Protein AF-A0A4D4LTP6-F1 (afdb_monomer)

Organism: Streptomyces avermitilis (NCBI:txid33903)

Radius of gyration: 14.21 Å; Cα contacts (8 Å, |Δi|>4): 232; chains: 1; bounding box: 33×26×45 Å

pLDDT: mean 93.79, std 5.17, range [65.56, 98.31]

Structure (mmCIF, N/CA/C/O backbone):
data_AF-A0A4D4LTP6-F1
#
_entry.id   AF-A0A4D4LTP6-F1
#
loop_
_atom_site.group_PDB
_atom_site.id
_atom_site.type_symbol
_atom_site.label_atom_id
_atom_site.label_alt_id
_atom_site.label_comp_id
_atom_site.label_asym_id
_atom_site.label_entity_id
_atom_site.label_seq_id
_atom_site.pdbx_PDB_ins_code
_atom_site.Cartn_x
_atom_site.Cartn_y
_atom_site.Cartn_z
_atom_site.occupancy
_atom_site.B_iso_or_equiv
_atom_site.auth_seq_id
_atom_site.auth_comp_id
_atom_site.auth_asym_id
_atom_site.auth_atom_id
_atom_site.pdbx_PDB_model_num
ATOM 1 N N . MET A 1 1 ? -3.407 -2.309 -15.439 1.00 77.25 1 MET A N 1
ATOM 2 C CA . MET A 1 1 ? -4.138 -3.521 -15.007 1.00 77.25 1 MET A CA 1
ATOM 3 C C . MET A 1 1 ? -4.093 -3.543 -13.494 1.00 77.25 1 MET A C 1
ATOM 5 O O . MET A 1 1 ? -3.003 -3.336 -12.976 1.00 77.25 1 MET A O 1
ATOM 9 N N . ALA A 1 2 ? -5.224 -3.717 -12.805 1.00 84.12 2 ALA A N 1
ATOM 10 C CA . ALA A 1 2 ? -5.205 -3.955 -11.359 1.00 84.12 2 ALA A CA 1
ATOM 11 C C . ALA A 1 2 ? -4.556 -5.314 -11.096 1.00 84.12 2 ALA A C 1
ATOM 13 O O . ALA A 1 2 ? -4.853 -6.272 -11.811 1.00 84.12 2 ALA A O 1
ATOM 14 N N . HIS A 1 3 ? -3.680 -5.393 -10.103 1.00 91.25 3 HIS A N 1
ATOM 15 C CA . HIS A 1 3 ? -3.098 -6.660 -9.683 1.00 91.25 3 HIS A CA 1
ATOM 16 C C . HIS A 1 3 ? -3.250 -6.848 -8.169 1.00 91.25 3 HIS A C 1
ATOM 18 O O . HIS A 1 3 ? -4.348 -6.668 -7.645 1.00 91.25 3 HIS A O 1
ATOM 24 N N . ASN A 1 4 ? -2.195 -7.196 -7.440 1.00 94.12 4 ASN A N 1
ATOM 25 C CA . ASN A 1 4 ? -2.340 -7.598 -6.047 1.00 94.12 4 ASN A CA 1
ATOM 26 C C . ASN A 1 4 ? -2.223 -6.399 -5.099 1.00 94.12 4 ASN A C 1
ATOM 28 O O . ASN A 1 4 ? -1.292 -5.596 -5.207 1.00 94.12 4 ASN A O 1
ATOM 32 N N . GLY A 1 5 ? -3.159 -6.326 -4.157 1.00 94.94 5 GLY A N 1
ATOM 33 C CA . GLY A 1 5 ? -3.247 -5.299 -3.126 1.00 94.94 5 GLY A CA 1
ATOM 34 C C . GLY A 1 5 ? -3.509 -5.891 -1.741 1.00 94.94 5 GLY A C 1
ATOM 35 O O . GLY A 1 5 ? -3.679 -7.103 -1.588 1.00 94.94 5 GLY A O 1
ATOM 36 N N . SER A 1 6 ? -3.560 -5.038 -0.722 1.00 96.00 6 SER A N 1
ATOM 37 C CA . SER A 1 6 ? -4.023 -5.418 0.617 1.00 96.00 6 SER A CA 1
ATOM 38 C C . SER A 1 6 ? -4.716 -4.261 1.320 1.00 96.00 6 SER A C 1
ATOM 40 O O . SER A 1 6 ? -4.497 -3.095 0.982 1.00 96.00 6 SER A O 1
ATOM 42 N N . LEU A 1 7 ? -5.490 -4.578 2.357 1.00 95.81 7 LEU A N 1
ATOM 43 C CA . LEU A 1 7 ? -6.018 -3.557 3.253 1.00 95.81 7 LEU A CA 1
ATOM 44 C C . LEU A 1 7 ? -4.902 -2.923 4.092 1.00 95.81 7 LEU A C 1
ATOM 46 O O . LEU A 1 7 ? -3.863 -3.535 4.364 1.00 95.81 7 LEU A O 1
ATOM 50 N N . ILE A 1 8 ? -5.138 -1.680 4.505 1.00 97.00 8 ILE A N 1
ATOM 51 C CA . ILE A 1 8 ? -4.382 -0.984 5.543 1.00 97.00 8 ILE A CA 1
ATOM 52 C C . ILE A 1 8 ? -5.265 -0.997 6.800 1.00 97.00 8 ILE A C 1
ATOM 54 O O . ILE A 1 8 ? -6.344 -0.406 6.778 1.00 97.00 8 ILE A O 1
ATOM 58 N N . PRO A 1 9 ? -4.842 -1.642 7.901 1.00 96.50 9 PRO A N 1
ATOM 59 C CA . PRO A 1 9 ? -5.718 -1.935 9.029 1.00 96.50 9 PRO A CA 1
ATOM 60 C C . PRO A 1 9 ? -5.996 -0.699 9.889 1.00 96.50 9 PRO A C 1
ATOM 62 O O . PRO A 1 9 ? -5.339 -0.441 10.899 1.00 96.50 9 PRO A O 1
ATOM 65 N N . VAL A 1 10 ? -7.000 0.076 9.493 1.00 97.19 10 VAL A N 1
ATOM 66 C CA . VAL A 1 10 ? -7.512 1.222 10.246 1.00 97.19 10 VAL A CA 1
ATOM 67 C C . VAL A 1 10 ? -8.943 0.922 10.667 1.00 97.19 10 VAL A C 1
ATOM 69 O O . VAL A 1 10 ? -9.828 0.752 9.840 1.00 97.19 10 VAL A O 1
ATOM 72 N N . LYS A 1 11 ? -9.183 0.845 11.978 1.00 95.25 11 LYS A N 1
ATOM 73 C CA . LYS A 1 11 ? -10.506 0.506 12.510 1.00 95.25 11 LYS A CA 1
ATOM 74 C C . LYS A 1 11 ? -11.562 1.510 12.031 1.00 95.25 11 LYS A C 1
ATOM 76 O O . LYS A 1 11 ? -11.395 2.712 12.235 1.00 95.25 11 LYS A O 1
ATOM 81 N N . GLY A 1 12 ? -12.649 1.003 11.447 1.00 95.00 12 GLY A N 1
ATOM 82 C CA . GLY A 1 12 ? -13.754 1.815 10.923 1.00 95.00 12 GLY A CA 1
ATOM 83 C C . GLY A 1 12 ? -13.443 2.542 9.610 1.00 95.00 12 GLY A C 1
ATOM 84 O O . GLY A 1 12 ? -14.120 3.515 9.289 1.00 95.00 12 GLY A O 1
ATOM 85 N N . LYS A 1 13 ? -12.400 2.117 8.892 1.00 96.81 13 LYS A N 1
ATOM 86 C CA . LYS A 1 13 ? -12.000 2.656 7.596 1.00 96.81 13 LYS A CA 1
ATOM 87 C C . LYS A 1 13 ? -11.698 1.521 6.633 1.00 96.81 13 LYS A C 1
ATOM 89 O O . LYS A 1 13 ? -11.064 0.542 7.019 1.00 96.81 13 LYS A O 1
ATOM 94 N N . ASP A 1 14 ? -12.049 1.736 5.376 1.00 96.94 14 ASP A N 1
ATOM 95 C CA . ASP A 1 14 ? -11.697 0.840 4.286 1.00 96.94 14 ASP A CA 1
ATOM 96 C C . ASP A 1 14 ? -10.604 1.511 3.457 1.00 96.94 14 ASP A C 1
ATOM 98 O O . ASP A 1 14 ? -10.852 2.302 2.547 1.00 96.94 14 ASP A O 1
ATOM 102 N N . LEU A 1 15 ? -9.359 1.256 3.862 1.00 97.94 15 LEU A N 1
ATOM 103 C CA . LEU A 1 15 ? -8.166 1.742 3.180 1.00 97.94 15 LEU A CA 1
ATOM 104 C C . LEU A 1 15 ? -7.459 0.570 2.508 1.00 97.94 15 LEU A C 1
ATOM 106 O O . LEU A 1 15 ? -7.294 -0.484 3.124 1.00 97.94 15 LEU A O 1
ATOM 110 N N . MET A 1 16 ? -6.973 0.756 1.283 1.00 96.88 16 MET A N 1
ATOM 111 C CA . MET A 1 16 ? -6.193 -0.268 0.581 1.00 96.88 16 MET A CA 1
ATOM 112 C C . MET A 1 16 ? -4.965 0.311 -0.094 1.00 96.88 16 MET A C 1
ATOM 114 O O . MET A 1 16 ? -4.953 1.456 -0.536 1.00 96.88 16 MET A O 1
ATOM 118 N N . VAL A 1 17 ? -3.954 -0.535 -0.236 1.00 97.81 17 VAL A N 1
ATOM 119 C CA . VAL A 1 17 ? -2.875 -0.349 -1.197 1.00 97.81 17 VAL A CA 1
ATOM 120 C C . VAL A 1 17 ? -3.101 -1.280 -2.387 1.00 97.81 17 VAL A C 1
ATOM 122 O O . VAL A 1 17 ? -3.482 -2.436 -2.208 1.00 97.81 17 VAL A O 1
ATOM 125 N N . GLN A 1 18 ? -2.874 -0.779 -3.600 1.00 97.56 18 GLN A N 1
ATOM 126 C CA . GLN A 1 18 ? -3.151 -1.484 -4.848 1.00 97.56 18 GLN A CA 1
ATOM 127 C C . GLN A 1 18 ? -2.006 -1.307 -5.845 1.00 97.56 18 GLN A C 1
ATOM 129 O O . GLN A 1 18 ? -1.577 -0.184 -6.100 1.00 97.56 18 GLN A O 1
ATOM 134 N N . ALA A 1 19 ? -1.544 -2.404 -6.447 1.00 97.56 19 ALA A N 1
ATOM 135 C CA . ALA A 1 19 ? -0.599 -2.370 -7.562 1.00 97.56 19 ALA A CA 1
ATOM 136 C C . ALA A 1 19 ? -1.308 -2.312 -8.928 1.00 97.56 19 ALA A C 1
ATOM 138 O O . ALA A 1 19 ? -2.353 -2.947 -9.122 1.00 97.56 19 ALA A O 1
ATOM 139 N N . TRP A 1 20 ? -0.699 -1.592 -9.875 1.00 96.25 20 TRP A N 1
ATOM 140 C CA . TRP A 1 20 ? -1.265 -1.234 -11.178 1.00 96.25 20 TRP A CA 1
ATOM 141 C C . TRP A 1 20 ? -0.331 -1.458 -12.382 1.00 96.25 20 TRP A C 1
ATOM 143 O O . TRP A 1 20 ? -0.404 -0.701 -13.352 1.00 96.25 20 TRP A O 1
ATOM 153 N N . TYR A 1 21 ? 0.543 -2.469 -12.403 1.00 94.75 21 TYR A N 1
ATOM 154 C CA . TYR A 1 21 ? 1.571 -2.607 -13.458 1.00 94.75 21 TYR A CA 1
ATOM 155 C C . TYR A 1 21 ? 2.277 -1.258 -13.686 1.00 94.75 21 TYR A C 1
ATOM 157 O O . TYR A 1 21 ? 2.726 -0.633 -12.727 1.00 94.75 21 TYR A O 1
ATOM 165 N N . GLN A 1 22 ? 2.368 -0.773 -14.928 1.00 92.94 22 GLN A N 1
ATOM 166 C CA . GLN A 1 22 ? 3.022 0.498 -15.257 1.00 92.94 22 GLN A CA 1
ATOM 167 C C . GLN A 1 22 ? 2.323 1.739 -14.669 1.00 92.94 22 GLN A C 1
ATOM 169 O O . GLN A 1 22 ? 2.894 2.818 -14.734 1.00 92.94 22 GLN A O 1
ATOM 174 N N . GLY A 1 23 ? 1.131 1.596 -14.076 1.00 94.12 23 GLY A N 1
ATOM 175 C CA . GLY A 1 23 ? 0.485 2.636 -13.265 1.00 94.12 23 GLY A CA 1
ATOM 176 C C . GLY A 1 23 ? 1.038 2.751 -11.838 1.00 94.12 23 GLY A C 1
ATOM 177 O O . GLY A 1 23 ? 0.645 3.655 -11.114 1.00 94.12 23 GLY A O 1
ATOM 178 N N . GLY A 1 24 ? 1.941 1.854 -11.426 1.00 96.75 24 GLY A N 1
ATOM 179 C CA . GLY A 1 24 ? 2.609 1.912 -10.127 1.00 96.75 24 GLY A CA 1
ATOM 180 C C . GLY A 1 24 ? 1.747 1.396 -8.977 1.00 96.75 24 GLY A C 1
ATOM 181 O O . GLY A 1 24 ? 1.108 0.349 -9.084 1.00 96.75 24 GLY A O 1
ATOM 182 N N . VAL A 1 25 ? 1.776 2.107 -7.855 1.00 98.12 25 VAL A N 1
ATOM 183 C CA . VAL A 1 25 ? 1.066 1.781 -6.617 1.00 98.12 25 VAL A CA 1
ATOM 184 C C . VAL A 1 25 ? 0.163 2.946 -6.238 1.00 98.12 25 VAL A C 1
ATOM 186 O O . VAL A 1 25 ? 0.637 4.076 -6.168 1.00 98.12 25 VAL A O 1
ATOM 189 N N . SER A 1 26 ? -1.092 2.657 -5.911 1.00 98.06 26 SER A N 1
ATOM 190 C CA . SER A 1 26 ? -2.045 3.621 -5.351 1.00 98.06 26 SER A CA 1
ATOM 191 C C . SER A 1 26 ? -2.426 3.232 -3.929 1.00 98.06 26 SER A C 1
ATOM 193 O O . SER A 1 26 ? -2.476 2.047 -3.588 1.00 98.06 26 SER A O 1
ATOM 195 N N . VAL A 1 27 ? -2.752 4.228 -3.114 1.00 98.31 27 VAL A N 1
ATOM 196 C CA . VAL A 1 27 ? -3.408 4.064 -1.818 1.00 98.31 27 VAL A CA 1
ATOM 197 C C . VAL A 1 27 ? -4.777 4.720 -1.903 1.00 98.31 27 VAL A C 1
ATOM 199 O O . VAL A 1 27 ? -4.870 5.899 -2.235 1.00 98.31 27 VAL A O 1
ATOM 202 N N . TRP A 1 28 ? -5.823 3.967 -1.587 1.00 98.06 28 TRP A N 1
ATOM 203 C CA . TRP A 1 28 ? -7.213 4.403 -1.687 1.00 98.06 28 TRP A CA 1
ATOM 204 C C . TRP A 1 28 ? -7.871 4.469 -0.310 1.00 98.06 28 TRP A C 1
ATOM 206 O O . TRP A 1 28 ? -7.652 3.577 0.512 1.00 98.06 28 TRP A O 1
ATOM 216 N N . ASP A 1 29 ? -8.704 5.488 -0.090 1.00 98.12 29 ASP A N 1
ATOM 217 C CA . ASP A 1 29 ? -9.776 5.483 0.910 1.00 98.12 29 ASP A CA 1
ATOM 218 C C . ASP A 1 29 ? -11.097 5.221 0.180 1.00 98.12 29 ASP A C 1
ATOM 220 O O . ASP A 1 29 ? -11.553 6.040 -0.615 1.00 98.12 29 ASP A O 1
ATOM 224 N N . PHE A 1 30 ? -11.688 4.053 0.418 1.00 97.25 30 PHE A N 1
ATOM 225 C CA . PHE A 1 30 ? -12.976 3.645 -0.148 1.00 97.25 30 PHE A CA 1
ATOM 226 C C . PHE A 1 30 ? -14.009 3.357 0.948 1.00 97.25 30 PHE A C 1
ATOM 228 O O . PHE A 1 30 ? -14.992 2.654 0.707 1.00 97.25 30 PHE A O 1
ATOM 235 N N . THR A 1 31 ? -13.806 3.951 2.134 1.00 98.00 31 THR A N 1
ATOM 236 C CA . THR A 1 31 ? -14.750 3.885 3.262 1.00 98.00 31 THR A CA 1
ATOM 237 C C . THR A 1 31 ? -16.150 4.336 2.838 1.00 98.00 31 THR A C 1
ATOM 239 O O . THR A 1 31 ? -17.145 3.740 3.236 1.00 98.00 31 THR A O 1
ATOM 242 N N . ASP A 1 32 ? -16.235 5.382 2.008 1.00 97.38 32 ASP A N 1
ATOM 243 C CA . ASP A 1 32 ? -17.429 5.658 1.210 1.00 97.38 32 ASP A CA 1
ATOM 244 C C . ASP A 1 32 ? -17.212 5.100 -0.198 1.00 97.38 32 ASP A C 1
ATOM 246 O O . ASP A 1 32 ? -16.597 5.734 -1.056 1.00 97.38 32 ASP A O 1
ATOM 250 N N . SER A 1 33 ? -17.719 3.896 -0.445 1.00 95.94 33 SER A N 1
ATOM 251 C CA . SER A 1 33 ? -17.543 3.234 -1.738 1.00 95.94 33 SER A CA 1
ATOM 252 C C . SER A 1 33 ? -18.273 3.935 -2.893 1.00 95.94 33 SER A C 1
ATOM 254 O O . SER A 1 33 ? -17.981 3.635 -4.049 1.00 95.94 33 SER A O 1
ATOM 256 N N . ALA A 1 34 ? -19.198 4.868 -2.620 1.00 97.88 34 ALA A N 1
ATOM 257 C CA . ALA A 1 34 ? -19.805 5.702 -3.659 1.00 97.88 34 ALA A CA 1
ATOM 258 C C . ALA A 1 34 ? -18.883 6.856 -4.096 1.00 97.88 34 ALA A C 1
ATOM 260 O O . ALA A 1 34 ? -19.034 7.366 -5.208 1.00 97.88 34 ALA A O 1
ATOM 261 N N . HIS A 1 35 ? -17.914 7.238 -3.256 1.00 97.44 35 HIS A N 1
ATOM 262 C CA . HIS A 1 35 ? -16.984 8.343 -3.496 1.00 97.44 35 HIS A CA 1
ATOM 263 C C . HIS A 1 35 ? -15.544 7.975 -3.082 1.00 97.44 35 HIS A C 1
ATOM 265 O O . HIS A 1 35 ? -14.995 8.585 -2.162 1.00 97.44 35 HIS A O 1
ATOM 271 N N . PRO A 1 36 ? -14.906 6.984 -3.736 1.00 97.06 36 PRO A N 1
ATOM 272 C CA . PRO A 1 36 ? -13.542 6.590 -3.399 1.00 97.06 36 PRO A CA 1
ATOM 273 C C . PRO A 1 36 ? -12.535 7.704 -3.724 1.00 97.06 36 PRO A C 1
ATOM 275 O O . PRO A 1 36 ? -12.630 8.366 -4.760 1.00 97.06 36 PRO A O 1
ATOM 278 N N . GLU A 1 37 ? -11.529 7.868 -2.867 1.00 97.88 37 GLU A N 1
ATOM 279 C CA . GLU A 1 37 ? -10.472 8.875 -3.005 1.00 97.88 37 GLU A CA 1
ATOM 280 C C . GLU A 1 37 ? -9.094 8.202 -3.079 1.00 97.88 37 GLU A C 1
ATOM 282 O O . GLU A 1 37 ? -8.750 7.375 -2.231 1.00 97.88 37 GLU A O 1
ATOM 287 N N . GLU A 1 38 ? -8.273 8.564 -4.071 1.00 97.75 38 GLU A N 1
ATOM 288 C CA . GLU A 1 38 ? -6.847 8.219 -4.062 1.00 97.75 38 GLU A CA 1
ATOM 289 C C . GLU A 1 38 ? -6.111 9.185 -3.131 1.00 97.75 38 GLU A C 1
ATOM 291 O O . GLU A 1 38 ? -6.117 10.398 -3.337 1.00 97.75 38 GLU A O 1
ATOM 296 N N . ILE A 1 39 ? -5.464 8.645 -2.102 1.00 97.69 39 ILE A N 1
ATOM 297 C CA . ILE A 1 39 ? -4.844 9.438 -1.035 1.00 97.69 39 ILE A CA 1
ATOM 298 C C . ILE A 1 39 ? -3.319 9.501 -1.145 1.00 97.69 39 ILE A C 1
ATOM 300 O O . ILE A 1 39 ? -2.688 10.361 -0.533 1.00 97.69 39 ILE A O 1
ATOM 304 N N . ALA A 1 40 ? -2.716 8.592 -1.913 1.00 97.69 40 ALA A N 1
ATOM 305 C CA . ALA A 1 40 ? -1.302 8.609 -2.265 1.00 97.69 40 ALA A CA 1
ATOM 306 C C . ALA A 1 40 ? -1.048 7.725 -3.490 1.00 97.69 40 ALA A C 1
ATOM 308 O O . ALA A 1 40 ? -1.768 6.755 -3.716 1.00 97.69 40 ALA A O 1
ATOM 309 N N . TYR A 1 41 ? 0.031 7.999 -4.219 1.00 97.50 41 TYR A N 1
ATOM 310 C CA . TYR A 1 41 ? 0.524 7.120 -5.274 1.00 97.50 41 TYR A CA 1
ATOM 311 C C . TYR A 1 41 ? 2.055 7.116 -5.322 1.00 97.50 41 TYR A C 1
ATOM 313 O O . TYR A 1 41 ? 2.721 8.001 -4.779 1.00 97.50 41 TYR A O 1
ATOM 321 N N . PHE A 1 42 ? 2.614 6.099 -5.970 1.00 97.12 42 PHE A N 1
ATOM 322 C CA . PHE A 1 42 ? 4.033 5.992 -6.285 1.00 97.12 42 PHE A CA 1
ATOM 323 C C . PHE A 1 42 ? 4.223 5.258 -7.611 1.00 97.12 42 PHE A C 1
ATOM 325 O O . PHE A 1 42 ? 3.671 4.179 -7.816 1.00 97.12 42 PHE A O 1
ATOM 332 N N . GLU A 1 43 ? 5.052 5.806 -8.492 1.00 93.31 43 GLU A N 1
ATOM 333 C CA . GLU A 1 43 ? 5.394 5.208 -9.780 1.00 93.31 43 GLU A CA 1
ATOM 334 C C . GLU A 1 43 ? 6.861 5.529 -10.145 1.00 93.31 43 GLU A C 1
ATOM 336 O O . GLU A 1 43 ? 7.446 6.474 -9.616 1.00 93.31 43 GLU A O 1
ATOM 341 N N . ARG A 1 44 ? 7.502 4.695 -10.979 1.00 88.75 44 ARG A N 1
ATOM 342 C CA . ARG A 1 44 ? 8.951 4.770 -11.301 1.00 88.75 44 ARG A CA 1
ATOM 343 C C . ARG A 1 44 ? 9.246 5.301 -12.711 1.00 88.75 44 ARG A C 1
ATOM 345 O O . ARG A 1 44 ? 10.351 5.109 -13.229 1.00 88.75 44 ARG A O 1
ATOM 352 N N . GLY A 1 45 ? 8.261 5.864 -13.380 1.00 87.81 45 GLY A N 1
ATOM 353 C CA . GLY A 1 45 ? 8.243 6.186 -14.796 1.00 87.81 45 GLY A CA 1
ATOM 354 C C . GLY A 1 45 ? 8.103 4.951 -15.694 1.00 87.81 45 GLY A C 1
ATOM 355 O O . GLY A 1 45 ? 8.195 3.804 -15.228 1.00 87.81 45 GLY A O 1
ATOM 356 N N . PRO A 1 46 ? 7.960 5.161 -17.014 1.00 87.38 46 PRO A N 1
ATOM 357 C CA . PRO A 1 46 ? 7.899 4.074 -17.986 1.00 87.38 46 PRO A CA 1
ATOM 358 C C . PRO A 1 46 ? 9.205 3.260 -18.023 1.00 87.38 46 PRO A C 1
ATOM 360 O O . PRO A 1 46 ? 10.265 3.706 -17.572 1.00 87.38 46 PRO A O 1
ATOM 363 N N . LEU A 1 47 ? 9.140 2.038 -18.558 1.00 88.56 47 LEU A N 1
ATOM 364 C CA . LEU A 1 47 ? 10.339 1.236 -18.859 1.00 88.56 47 LEU A CA 1
ATOM 365 C C . LEU A 1 47 ? 11.046 1.697 -20.137 1.00 88.56 47 LEU A C 1
ATOM 367 O O . LEU A 1 47 ? 12.267 1.643 -20.227 1.00 88.56 47 LEU A O 1
ATOM 371 N N . SER A 1 48 ? 10.268 2.123 -21.126 1.00 86.62 48 SER A N 1
ATOM 372 C CA . SER A 1 48 ? 10.730 2.631 -22.413 1.00 86.62 48 SER A CA 1
ATOM 373 C C . SER A 1 48 ? 9.718 3.649 -22.921 1.00 86.62 48 SER A C 1
ATOM 375 O O . SER A 1 48 ? 8.519 3.505 -22.691 1.00 86.62 48 SER A O 1
ATOM 377 N N . THR A 1 49 ? 10.198 4.675 -23.617 1.00 85.75 49 THR A N 1
ATOM 378 C CA . THR A 1 49 ? 9.357 5.677 -24.286 1.00 85.75 49 THR A CA 1
ATOM 379 C C . THR A 1 49 ? 9.112 5.354 -25.763 1.00 85.75 49 THR A C 1
ATOM 381 O O . THR A 1 49 ? 8.292 6.012 -26.393 1.00 85.75 49 THR A O 1
ATOM 384 N N . GLY A 1 50 ? 9.807 4.354 -26.321 1.00 87.81 50 GLY A N 1
ATOM 385 C CA . GLY A 1 50 ? 9.768 4.019 -27.752 1.00 87.81 50 GLY A CA 1
ATOM 386 C C . GLY A 1 50 ? 9.327 2.591 -28.071 1.00 87.81 50 GLY A C 1
ATOM 387 O O . GLY A 1 50 ? 9.173 2.245 -29.240 1.00 87.81 50 GLY A O 1
ATOM 388 N N . THR A 1 51 ? 9.142 1.731 -27.067 1.00 88.38 51 THR A N 1
ATOM 389 C CA . THR A 1 51 ? 8.749 0.329 -27.277 1.00 88.38 51 THR A CA 1
ATOM 390 C C . THR A 1 51 ? 7.843 -0.140 -26.150 1.00 88.38 51 THR A C 1
ATOM 392 O O . THR A 1 51 ? 8.091 0.162 -24.984 1.00 88.38 51 THR A O 1
ATOM 395 N N . LEU A 1 52 ? 6.798 -0.892 -26.496 1.00 85.19 52 LEU A N 1
ATOM 396 C CA . LEU A 1 52 ? 5.901 -1.479 -25.509 1.00 85.19 52 LEU A CA 1
ATOM 397 C C . LEU A 1 52 ? 6.588 -2.677 -24.836 1.00 85.19 52 LEU A C 1
ATOM 399 O O . LEU A 1 52 ? 6.943 -3.642 -25.510 1.00 85.19 52 LEU A O 1
ATOM 403 N N . SER A 1 53 ? 6.731 -2.623 -23.514 1.00 89.44 53 SER A N 1
ATOM 404 C CA . SER A 1 53 ? 7.287 -3.705 -22.693 1.00 89.44 53 SER A CA 1
ATOM 405 C C . SER A 1 53 ? 6.387 -3.967 -21.488 1.00 89.44 53 SER A C 1
ATOM 407 O O . SER A 1 53 ? 5.764 -3.043 -20.965 1.00 89.44 53 SER A O 1
ATOM 409 N N . VAL A 1 54 ? 6.319 -5.218 -21.029 1.00 90.56 54 VAL A N 1
ATOM 410 C CA . VAL A 1 54 ? 5.614 -5.575 -19.787 1.00 90.56 54 VAL A CA 1
ATOM 411 C C . VAL A 1 54 ? 6.457 -5.135 -18.589 1.00 90.56 54 VAL A C 1
ATOM 413 O O . VAL A 1 54 ? 7.668 -5.343 -18.574 1.00 90.56 54 VAL A O 1
ATOM 416 N N . GLY A 1 55 ? 5.825 -4.514 -17.593 1.00 93.19 55 GLY A N 1
ATOM 417 C CA . GLY A 1 55 ? 6.532 -3.923 -16.463 1.00 93.19 55 GLY A CA 1
ATOM 418 C C . GLY A 1 55 ? 5.629 -3.311 -15.408 1.00 93.19 55 GLY A C 1
ATOM 419 O O . GLY A 1 55 ? 4.408 -3.255 -15.577 1.00 93.19 55 GLY A O 1
ATOM 420 N N . GLY A 1 56 ? 6.261 -2.781 -14.364 1.00 94.81 56 GLY A N 1
ATOM 421 C CA . GLY A 1 56 ? 5.588 -2.056 -13.299 1.00 94.81 56 GLY A CA 1
ATOM 422 C C . GLY A 1 56 ? 5.221 -2.941 -12.109 1.00 94.81 56 GLY A C 1
ATOM 423 O O . GLY A 1 56 ? 5.557 -4.128 -12.068 1.00 94.81 56 GLY A O 1
ATOM 424 N N . SER A 1 57 ? 4.528 -2.368 -11.127 1.00 96.50 57 SER A N 1
ATOM 425 C CA . SER A 1 57 ? 4.219 -3.040 -9.862 1.00 96.50 57 SER A CA 1
ATOM 426 C C . SER A 1 57 ? 3.255 -4.214 -10.055 1.00 96.50 57 SER A C 1
ATOM 428 O O . SER A 1 57 ? 2.135 -4.049 -10.540 1.00 96.50 57 SER A O 1
ATOM 430 N N . TRP A 1 58 ? 3.689 -5.406 -9.646 1.00 96.25 58 TRP A N 1
ATOM 431 C CA . TRP A 1 58 ? 2.900 -6.639 -9.641 1.00 96.25 58 TRP A CA 1
ATOM 432 C C . TRP A 1 58 ? 2.097 -6.793 -8.350 1.00 96.25 58 TRP A C 1
ATOM 434 O O . TRP A 1 58 ? 0.936 -7.193 -8.364 1.00 96.25 58 TRP A O 1
ATOM 444 N N . SER A 1 59 ? 2.695 -6.475 -7.207 1.00 96.62 59 SER A N 1
A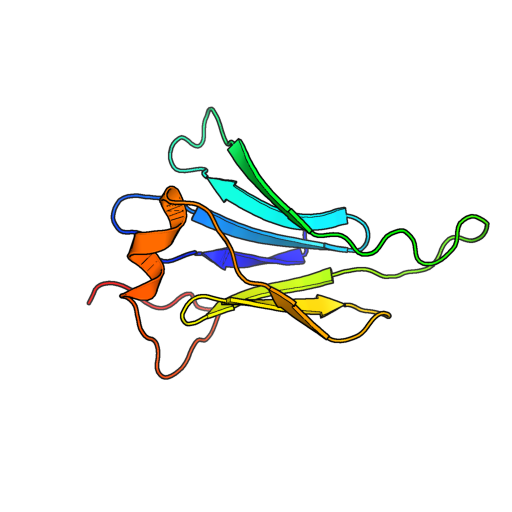TOM 445 C CA . SER A 1 59 ? 1.972 -6.467 -5.942 1.00 96.62 59 SER A CA 1
ATOM 446 C C . SER A 1 59 ? 2.417 -5.333 -5.052 1.00 96.62 59 SER A C 1
ATOM 448 O O . SER A 1 59 ? 3.552 -4.882 -5.167 1.00 96.62 59 SER A O 1
ATOM 450 N N . ALA A 1 60 ? 1.511 -4.875 -4.196 1.00 97.50 60 ALA A N 1
ATOM 451 C CA . ALA A 1 60 ? 1.790 -3.885 -3.177 1.00 97.50 60 ALA A CA 1
ATOM 452 C C . ALA A 1 60 ? 1.000 -4.238 -1.917 1.00 97.50 60 ALA A C 1
ATOM 454 O O . ALA A 1 60 ? -0.222 -4.358 -1.964 1.00 97.50 60 ALA A O 1
ATOM 455 N N . TYR A 1 61 ? 1.701 -4.417 -0.800 1.00 97.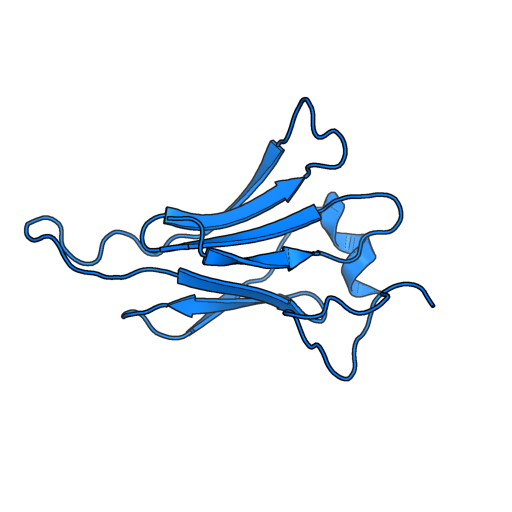56 61 TYR A N 1
ATOM 456 C CA . TYR A 1 61 ? 1.104 -4.892 0.445 1.00 97.56 61 TYR A CA 1
ATOM 457 C C . TYR A 1 61 ? 1.514 -4.030 1.624 1.00 97.56 61 TYR A C 1
ATOM 459 O O . TYR A 1 61 ? 2.695 -3.724 1.799 1.00 97.56 61 TYR A O 1
ATOM 467 N N . TYR A 1 62 ? 0.547 -3.681 2.465 1.00 97.19 62 TYR A N 1
ATOM 468 C CA . TYR A 1 62 ? 0.817 -3.040 3.739 1.00 97.19 62 TYR A CA 1
ATOM 469 C C . TYR A 1 62 ? 1.293 -4.072 4.755 1.00 97.19 62 TYR A C 1
ATOM 471 O O . TYR A 1 62 ? 0.611 -5.059 5.025 1.00 97.19 62 TYR A O 1
ATOM 479 N N . TYR A 1 63 ? 2.432 -3.807 5.381 1.00 96.19 63 TYR A N 1
ATOM 480 C CA . TYR A 1 63 ? 2.916 -4.595 6.500 1.00 96.19 63 TYR A CA 1
ATOM 481 C C . TYR A 1 63 ? 3.627 -3.692 7.506 1.00 96.19 63 TYR A C 1
ATOM 483 O O . TYR A 1 63 ? 4.622 -3.036 7.198 1.00 96.19 63 TYR A O 1
ATOM 491 N N . ASN A 1 64 ? 3.109 -3.650 8.737 1.00 95.25 64 ASN A N 1
ATOM 492 C CA . ASN A 1 64 ? 3.790 -3.059 9.891 1.00 95.25 64 ASN A CA 1
ATOM 493 C C . ASN A 1 64 ? 4.299 -1.611 9.675 1.00 95.25 64 ASN A C 1
ATOM 495 O O . ASN A 1 64 ? 5.362 -1.225 10.174 1.00 95.25 64 ASN A O 1
ATOM 499 N N . GLY A 1 65 ? 3.519 -0.782 8.974 1.00 94.88 65 GLY A N 1
ATOM 500 C CA . GLY A 1 65 ? 3.807 0.643 8.760 1.00 94.88 65 GLY A CA 1
ATOM 501 C C . GLY A 1 65 ? 4.458 0.997 7.423 1.00 94.88 65 GLY A C 1
ATOM 502 O O . GLY A 1 65 ? 4.697 2.181 7.183 1.00 94.88 65 GLY A O 1
ATOM 503 N N . TYR A 1 66 ? 4.712 0.010 6.568 1.00 97.31 66 TYR A N 1
ATOM 504 C CA . TYR A 1 66 ? 5.294 0.195 5.242 1.00 97.31 66 TYR A CA 1
ATOM 505 C C . TYR A 1 66 ? 4.443 -0.493 4.181 1.00 97.31 66 TYR A C 1
ATOM 507 O O . TYR A 1 66 ? 3.714 -1.438 4.476 1.00 97.31 66 TYR A O 1
ATOM 515 N N . ILE A 1 67 ? 4.560 -0.020 2.945 1.00 98.12 67 ILE A N 1
ATOM 516 C CA . ILE A 1 67 ? 4.122 -0.751 1.763 1.00 98.12 67 ILE A CA 1
ATOM 517 C C . ILE A 1 67 ? 5.344 -1.447 1.176 1.00 98.12 67 ILE A C 1
ATOM 519 O O . ILE A 1 67 ? 6.367 -0.809 0.934 1.00 98.12 67 ILE A O 1
ATOM 523 N N . TYR A 1 68 ? 5.209 -2.735 0.903 1.00 97.50 68 TYR A N 1
ATOM 524 C CA . TYR A 1 68 ? 6.191 -3.524 0.178 1.00 97.50 68 TYR A CA 1
ATOM 525 C C . TYR A 1 68 ? 5.639 -3.808 -1.210 1.00 97.50 68 TYR A C 1
ATOM 527 O O . TYR A 1 68 ? 4.566 -4.400 -1.329 1.00 97.50 68 TYR A O 1
ATOM 535 N N . SER A 1 69 ? 6.346 -3.356 -2.241 1.00 97.56 69 SER A N 1
ATOM 536 C CA . SER A 1 69 ? 5.940 -3.530 -3.633 1.00 97.56 69 SER A CA 1
ATOM 537 C C . SER A 1 69 ? 7.015 -4.263 -4.418 1.00 97.56 69 SER A C 1
ATOM 539 O O . SER A 1 69 ? 8.201 -3.971 -4.276 1.00 97.56 69 SER A O 1
ATOM 541 N N . ASN A 1 70 ? 6.613 -5.230 -5.241 1.00 95.88 70 ASN A N 1
ATOM 542 C CA . ASN A 1 70 ? 7.510 -5.869 -6.199 1.00 95.88 70 ASN A CA 1
ATOM 543 C C . ASN A 1 70 ? 7.104 -5.482 -7.622 1.00 95.88 70 ASN A C 1
ATOM 545 O O . ASN A 1 70 ? 5.941 -5.588 -8.011 1.00 95.88 70 ASN A O 1
ATOM 549 N N . ASP A 1 71 ? 8.083 -5.048 -8.400 1.00 95.00 71 ASP A N 1
ATOM 550 C CA . ASP A 1 71 ? 7.960 -4.680 -9.801 1.00 95.00 71 ASP A CA 1
ATOM 551 C C . ASP A 1 71 ? 8.425 -5.841 -10.687 1.00 95.00 71 ASP A C 1
ATOM 553 O O . ASP A 1 71 ? 9.378 -6.549 -10.358 1.00 95.00 71 ASP A O 1
ATOM 557 N N . ILE A 1 72 ? 7.753 -6.029 -11.822 1.00 95.06 72 ILE A N 1
ATOM 558 C CA . ILE A 1 72 ? 8.074 -7.067 -12.811 1.00 95.06 72 ILE A CA 1
ATOM 559 C C . ILE A 1 72 ? 9.515 -6.920 -13.337 1.00 95.06 72 ILE A C 1
ATOM 561 O O . ILE A 1 72 ? 10.171 -7.920 -13.617 1.00 95.06 72 ILE A O 1
ATOM 565 N N . ALA A 1 73 ? 10.006 -5.686 -13.481 1.00 93.81 73 ALA A N 1
ATOM 566 C CA . ALA A 1 73 ? 11.279 -5.369 -14.127 1.00 93.81 73 ALA A CA 1
ATOM 567 C C . ALA A 1 73 ? 12.223 -4.506 -13.270 1.00 93.81 73 ALA A C 1
ATOM 569 O O . ALA A 1 73 ? 13.439 -4.649 -13.377 1.00 93.81 73 ALA A O 1
ATOM 570 N N . LYS A 1 74 ? 11.697 -3.599 -12.434 1.00 91.62 74 LYS A N 1
ATOM 571 C CA . LYS A 1 74 ? 12.496 -2.613 -11.672 1.00 91.62 74 LYS A CA 1
ATOM 572 C C . LYS A 1 74 ? 12.865 -3.052 -10.247 1.00 91.62 74 LYS A C 1
ATOM 574 O O . LYS A 1 74 ? 13.565 -2.310 -9.559 1.00 91.62 74 LYS A O 1
ATOM 579 N N . GLY A 1 75 ? 12.462 -4.248 -9.813 1.00 93.88 75 GLY A N 1
ATOM 580 C CA . GLY A 1 75 ? 12.890 -4.838 -8.541 1.00 93.88 75 GLY A CA 1
ATOM 581 C C . GLY A 1 75 ? 11.892 -4.654 -7.397 1.00 93.88 75 GLY A C 1
ATOM 582 O O . GLY A 1 75 ? 10.729 -5.017 -7.531 1.00 93.88 75 GLY A O 1
ATOM 583 N N . PHE A 1 76 ? 12.358 -4.172 -6.242 1.00 96.81 76 PHE A N 1
ATOM 584 C CA . PHE A 1 76 ? 11.587 -4.151 -4.994 1.00 96.81 76 PHE A CA 1
ATOM 585 C C . PHE A 1 76 ? 11.621 -2.782 -4.317 1.00 96.81 76 PHE A C 1
ATOM 587 O O . PHE A 1 76 ? 12.677 -2.156 -4.210 1.00 96.81 76 PHE A O 1
ATOM 594 N N . ASP A 1 77 ? 10.464 -2.358 -3.824 1.00 97.12 77 ASP A N 1
ATOM 595 C CA . ASP A 1 77 ? 10.220 -1.072 -3.190 1.00 97.12 77 ASP A CA 1
ATOM 596 C C . ASP A 1 77 ? 9.725 -1.246 -1.754 1.00 97.12 77 A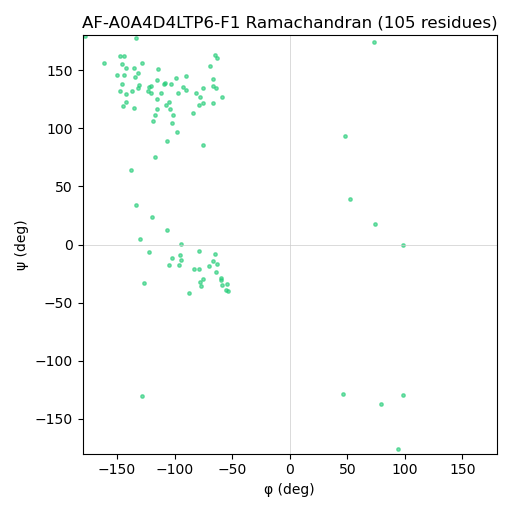SP A C 1
ATOM 598 O O . ASP A 1 77 ? 8.828 -2.045 -1.477 1.00 97.12 77 ASP A O 1
ATOM 602 N N . VAL A 1 78 ? 10.278 -0.437 -0.848 1.00 97.75 78 VAL A N 1
ATOM 603 C CA . VAL A 1 78 ? 9.787 -0.285 0.526 1.00 97.75 78 VAL A CA 1
ATOM 604 C C . VAL A 1 78 ? 9.385 1.168 0.716 1.00 97.75 78 VAL A C 1
ATOM 606 O O . VAL A 1 78 ? 10.231 2.058 0.810 1.00 97.75 78 VAL A O 1
ATOM 609 N N . LEU A 1 79 ? 8.082 1.412 0.747 1.00 97.62 79 LEU A N 1
ATOM 610 C CA . LEU A 1 79 ? 7.503 2.748 0.738 1.00 97.62 79 LEU A CA 1
ATOM 611 C C . LEU A 1 79 ? 6.920 3.069 2.113 1.00 97.62 79 LEU A C 1
ATOM 613 O O . LEU A 1 79 ? 6.272 2.237 2.749 1.00 97.62 79 LEU A O 1
ATOM 617 N N . LYS A 1 80 ? 7.122 4.303 2.574 1.00 97.00 80 LYS A N 1
ATOM 618 C CA . LYS A 1 80 ? 6.508 4.816 3.801 1.00 97.00 80 LYS A CA 1
ATOM 619 C C . LYS A 1 80 ? 5.375 5.769 3.439 1.00 97.00 80 LYS A C 1
ATOM 621 O O . LYS A 1 80 ? 5.615 6.790 2.803 1.00 97.00 80 LYS A O 1
ATOM 626 N N . ILE A 1 81 ? 4.166 5.474 3.910 1.00 94.44 81 ILE A N 1
ATOM 627 C CA . ILE A 1 81 ? 3.021 6.377 3.758 1.00 94.44 81 ILE A CA 1
ATOM 628 C C . ILE A 1 81 ? 3.093 7.460 4.839 1.00 94.44 81 ILE A C 1
ATOM 630 O O . ILE A 1 81 ? 3.265 7.165 6.028 1.00 94.44 81 ILE A O 1
ATOM 634 N N . THR A 1 82 ? 2.957 8.717 4.423 1.00 94.75 82 THR A N 1
ATOM 635 C CA . THR A 1 82 ? 2.867 9.872 5.324 1.00 94.75 82 THR A CA 1
ATOM 636 C C . THR A 1 82 ? 1.509 10.535 5.138 1.00 94.75 82 THR A C 1
ATOM 638 O O . THR A 1 82 ? 1.392 11.570 4.496 1.00 94.75 82 THR A O 1
ATOM 641 N N . ASP A 1 83 ? 0.477 9.903 5.692 1.00 95.88 83 ASP A N 1
ATOM 642 C CA . ASP A 1 83 ? -0.893 10.412 5.701 1.00 95.88 83 ASP A CA 1
ATOM 643 C C . ASP A 1 83 ? -1.549 10.064 7.044 1.00 95.88 83 ASP A C 1
ATOM 645 O O . ASP A 1 83 ? -1.522 8.904 7.474 1.00 95.88 83 ASP A 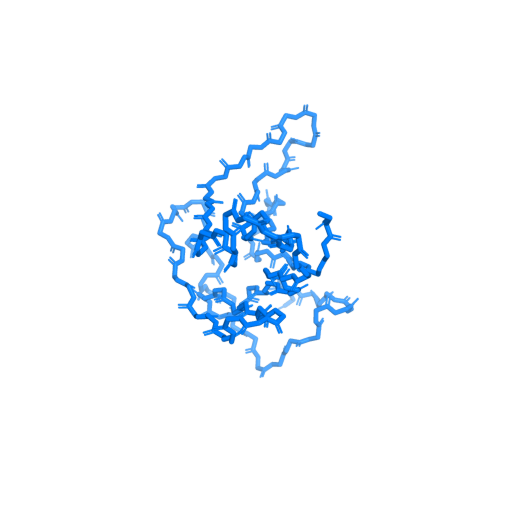O 1
ATOM 649 N N . ARG A 1 84 ? -2.151 11.063 7.704 1.00 96.12 84 ARG A N 1
ATOM 650 C CA . ARG A 1 84 ? -2.777 10.909 9.029 1.00 96.12 84 ARG A CA 1
ATOM 651 C C . ARG A 1 84 ? -3.905 9.880 9.044 1.00 96.12 84 ARG A C 1
ATOM 653 O O . ARG A 1 84 ? -4.117 9.243 10.074 1.00 96.12 84 ARG A O 1
ATOM 660 N N . ARG A 1 85 ? -4.592 9.674 7.916 1.00 96.12 85 ARG A N 1
ATOM 661 C CA . ARG A 1 85 ? -5.631 8.645 7.753 1.00 96.12 85 ARG A CA 1
ATOM 662 C C . ARG A 1 85 ? -5.073 7.241 7.999 1.00 96.12 85 ARG A C 1
ATOM 664 O O . ARG A 1 85 ? -5.783 6.390 8.520 1.00 96.12 85 ARG A O 1
ATOM 671 N N . THR A 1 86 ? -3.790 7.019 7.701 1.00 97.06 86 THR A N 1
ATOM 672 C CA . THR A 1 86 ? -3.115 5.712 7.821 1.00 97.06 86 THR A CA 1
ATOM 673 C C . THR A 1 86 ? -2.369 5.504 9.142 1.00 97.06 86 THR A C 1
ATOM 675 O O . THR A 1 86 ? -1.997 4.378 9.473 1.00 97.06 86 THR A O 1
ATOM 678 N N . ASP A 1 87 ? -2.152 6.560 9.932 1.00 96.50 87 ASP A N 1
ATOM 679 C CA . ASP A 1 87 ? -1.379 6.488 11.177 1.00 96.50 87 ASP A CA 1
ATOM 680 C C . ASP A 1 87 ? -1.888 5.443 12.186 1.00 96.50 87 ASP A C 1
ATOM 682 O O . ASP A 1 87 ? -1.048 4.760 12.786 1.00 96.50 87 ASP A O 1
ATOM 686 N N . PRO A 1 88 ? -3.212 5.244 12.373 1.00 97.25 88 PRO A N 1
ATOM 687 C CA . PRO A 1 88 ? -3.725 4.201 13.258 1.00 97.25 88 PRO A CA 1
ATOM 688 C C . PRO A 1 88 ? -3.208 2.793 12.950 1.00 97.25 88 PRO A C 1
ATOM 690 O O . PRO A 1 88 ? -2.961 2.034 13.888 1.00 97.25 88 PRO A O 1
ATOM 693 N N . ALA A 1 89 ? -2.977 2.467 11.675 1.00 96.56 89 ALA A N 1
ATOM 694 C CA . ALA A 1 89 ? -2.542 1.138 11.251 1.00 96.56 89 ALA A CA 1
ATOM 695 C C . ALA A 1 89 ? -1.160 0.756 11.790 1.00 96.56 89 ALA A C 1
ATOM 697 O O . ALA A 1 89 ? -0.876 -0.419 11.994 1.00 96.56 89 ALA A O 1
ATOM 698 N N . LYS A 1 90 ? -0.312 1.738 12.129 1.00 94.81 90 LYS A N 1
ATOM 699 C CA . LYS A 1 90 ? 1.024 1.495 12.707 1.00 94.81 90 LYS A CA 1
ATOM 700 C C . LYS A 1 90 ? 0.973 0.798 14.075 1.00 94.81 90 LYS A C 1
ATOM 702 O O . LYS A 1 90 ? 2.007 0.294 14.528 1.00 94.81 90 LYS A O 1
ATOM 707 N N . ARG A 1 91 ? -0.194 0.812 14.735 1.00 94.75 91 ARG A N 1
ATOM 708 C CA . ARG A 1 91 ? -0.458 0.116 16.005 1.00 94.75 91 ARG A CA 1
ATOM 709 C C . ARG A 1 91 ? -0.824 -1.354 15.813 1.00 94.75 91 ARG A C 1
ATOM 711 O O . ARG A 1 91 ? -0.652 -2.122 16.751 1.00 94.75 91 ARG A O 1
ATOM 718 N N . VAL A 1 92 ? -1.280 -1.743 14.624 1.00 94.38 92 VAL A N 1
ATOM 719 C CA . VAL A 1 92 ? -1.545 -3.142 14.285 1.00 94.38 92 VAL A CA 1
ATOM 720 C C . VAL A 1 92 ? -0.228 -3.764 13.839 1.00 94.38 92 VAL A C 1
ATOM 722 O O . VAL A 1 92 ? 0.366 -3.351 12.841 1.00 94.38 92 VAL A O 1
ATOM 725 N N . ARG A 1 93 ? 0.274 -4.713 14.633 1.00 94.06 93 ARG A N 1
ATOM 726 C CA . ARG A 1 93 ? 1.543 -5.394 14.374 1.00 94.06 93 ARG A CA 1
ATOM 727 C C . ARG A 1 93 ? 1.295 -6.867 14.143 1.00 94.06 93 ARG A C 1
ATOM 729 O O . ARG A 1 93 ? 0.951 -7.600 15.062 1.00 94.06 93 ARG A O 1
ATOM 736 N N . LEU A 1 94 ? 1.514 -7.281 12.906 1.00 91.12 94 LEU A N 1
ATOM 737 C CA . LEU A 1 94 ? 1.404 -8.668 12.502 1.00 91.12 94 LEU A CA 1
ATOM 738 C C . LEU A 1 94 ? 2.776 -9.330 12.603 1.00 91.12 94 LEU A C 1
ATOM 740 O O . LEU A 1 94 ? 3.785 -8.750 12.194 1.00 91.12 94 LEU A O 1
ATOM 744 N N . ARG A 1 95 ? 2.813 -10.545 13.154 1.00 92.31 95 ARG A N 1
ATOM 745 C CA . ARG A 1 95 ? 4.005 -11.407 13.115 1.00 92.31 95 ARG A CA 1
ATOM 746 C C . ARG A 1 95 ? 4.164 -12.076 11.749 1.00 92.31 95 ARG A C 1
ATOM 748 O O . ARG A 1 95 ? 5.280 -12.332 11.313 1.00 92.31 95 ARG A O 1
ATOM 7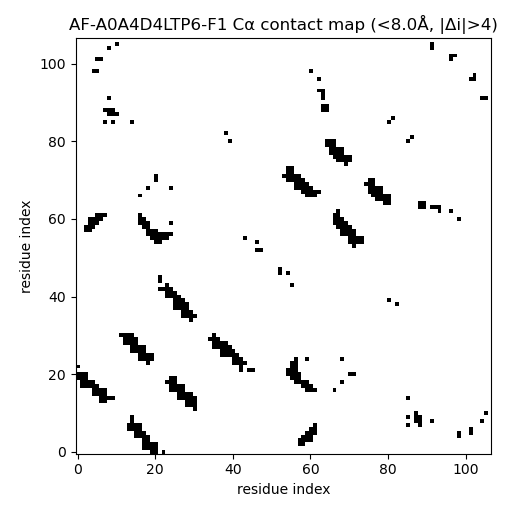55 N N . GLU A 1 96 ? 3.036 -12.356 11.112 1.00 90.81 96 GLU A N 1
ATOM 756 C CA . GLU A 1 96 ? 2.912 -12.983 9.806 1.00 90.81 96 GLU A CA 1
ATOM 757 C C . GLU A 1 96 ? 1.718 -12.356 9.085 1.00 90.81 96 GLU A C 1
ATOM 759 O O . GLU A 1 96 ? 0.728 -11.995 9.722 1.00 90.81 96 GLU A O 1
ATOM 764 N N . LEU A 1 97 ? 1.816 -12.219 7.765 1.00 90.81 97 LEU A N 1
ATOM 765 C CA . LEU A 1 97 ? 0.737 -11.719 6.925 1.00 90.81 97 LEU A CA 1
ATOM 766 C C . LEU A 1 97 ? 0.609 -12.595 5.678 1.00 90.81 97 LEU A C 1
ATOM 768 O O . LEU A 1 97 ? 1.509 -12.620 4.840 1.00 90.81 97 LEU A O 1
ATOM 772 N N . ASN A 1 98 ? -0.548 -13.241 5.527 1.00 91.56 98 ASN A N 1
ATOM 773 C CA . ASN A 1 98 ? -0.991 -13.797 4.255 1.00 91.56 98 ASN A CA 1
ATOM 774 C C . ASN A 1 98 ? -2.042 -12.869 3.633 1.00 91.56 98 ASN A C 1
ATOM 776 O O . ASN A 1 98 ? -3.202 -12.827 4.039 1.00 91.56 98 ASN A O 1
ATOM 780 N N . VAL A 1 99 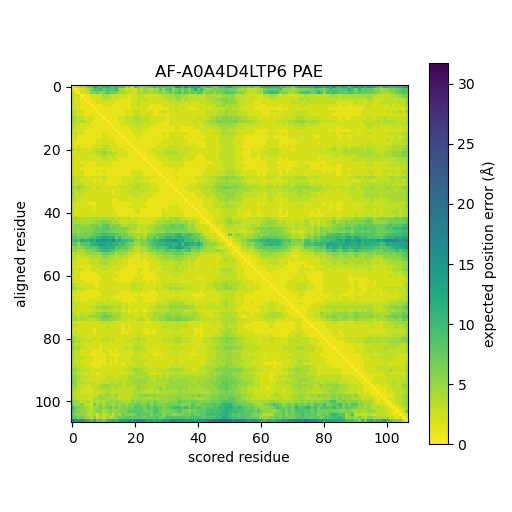? -1.618 -12.121 2.621 1.00 89.69 99 VAL A N 1
ATOM 781 C CA . VAL A 1 99 ? -2.453 -11.145 1.907 1.00 89.69 99 VAL A CA 1
ATOM 782 C C . VAL A 1 99 ? -3.543 -11.771 1.041 1.00 89.69 99 VAL A C 1
ATOM 784 O O . VAL A 1 99 ? -4.499 -11.085 0.699 1.00 89.69 99 VAL A O 1
ATOM 787 N N . GLN A 1 100 ? -3.447 -13.057 0.692 1.00 86.62 100 GLN A N 1
ATOM 788 C CA . GLN A 1 100 ? -4.512 -13.716 -0.074 1.00 86.62 100 GLN A CA 1
ATOM 789 C C . GLN A 1 100 ? -5.726 -14.039 0.794 1.00 86.62 100 GLN A C 1
ATOM 791 O O . GLN A 1 100 ? -6.845 -14.057 0.295 1.00 86.62 100 GLN A O 1
ATOM 796 N N . THR A 1 101 ? -5.508 -14.290 2.086 1.00 87.69 101 THR A N 1
ATOM 797 C CA . THR A 1 101 ? -6.588 -14.615 3.021 1.00 87.69 101 THR A CA 1
ATOM 798 C C . THR A 1 101 ? -7.091 -13.412 3.804 1.00 87.69 101 THR A C 1
ATOM 800 O O . THR A 1 101 ? -8.184 -13.521 4.330 1.00 87.69 101 THR A O 1
ATOM 803 N N . GLN A 1 102 ? -6.325 -12.309 3.865 1.00 82.50 102 GLN A N 1
ATOM 804 C CA . GLN A 1 102 ? -6.597 -11.104 4.673 1.00 82.50 102 GLN A CA 1
ATOM 805 C C . GLN A 1 102 ? -6.963 -11.469 6.134 1.00 82.50 102 GLN A C 1
ATOM 807 O O . GLN A 1 102 ? -8.118 -11.778 6.418 1.00 82.50 102 GLN A O 1
ATOM 812 N N . PRO A 1 103 ? -6.001 -11.497 7.076 1.00 84.44 103 PRO A N 1
ATOM 813 C CA . PRO A 1 103 ? -6.293 -11.900 8.454 1.00 84.44 103 PRO A CA 1
ATOM 814 C C . PRO A 1 103 ? -7.250 -10.916 9.141 1.00 84.44 103 PRO A C 1
ATOM 816 O O . PRO A 1 103 ? -7.370 -9.768 8.710 1.00 84.44 103 PRO A O 1
ATOM 819 N N . ASP A 1 104 ? -7.863 -11.333 10.253 1.00 84.62 104 ASP A N 1
ATOM 820 C CA . ASP A 1 104 ? -8.448 -10.353 11.169 1.00 84.62 104 ASP A CA 1
ATOM 821 C C . ASP A 1 104 ? -7.323 -9.479 11.748 1.00 84.62 104 ASP A C 1
ATOM 823 O O . ASP A 1 104 ? -6.246 -9.959 12.116 1.00 84.62 104 ASP A O 1
ATOM 827 N N . TYR A 1 105 ? -7.557 -8.173 11.762 1.00 84.81 105 TYR A N 1
ATOM 828 C CA . TYR A 1 105 ? -6.591 -7.165 12.175 1.00 84.81 105 TYR A CA 1
ATOM 829 C C . TYR A 1 105 ? -6.841 -6.628 13.589 1.00 84.81 105 TYR A C 1
ATOM 831 O O . TYR A 1 105 ? -5.998 -5.878 14.093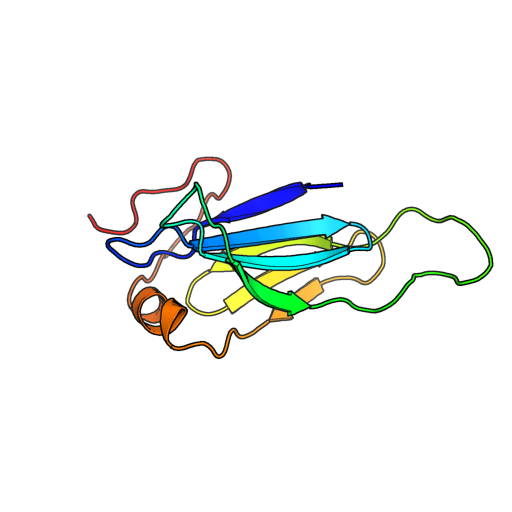 1.00 84.81 105 TYR A O 1
ATOM 839 N N . PHE 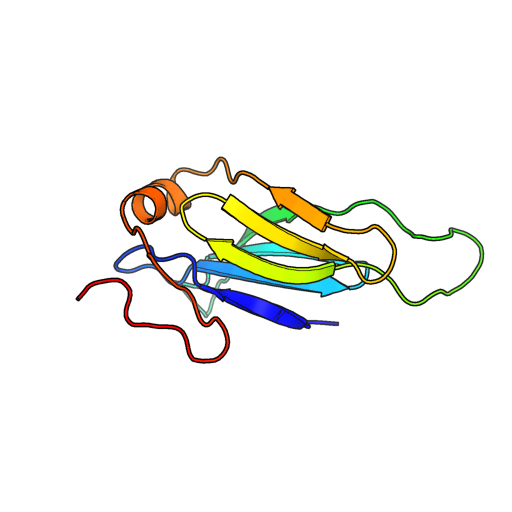A 1 106 ? -7.992 -6.932 14.200 1.00 84.69 106 PHE A N 1
ATOM 840 C CA . PHE A 1 106 ? -8.460 -6.276 15.427 1.00 84.69 106 PHE A CA 1
ATOM 841 C C . PHE A 1 106 ? -8.901 -7.222 16.549 1.00 84.69 106 PHE A C 1
ATOM 843 O O . PHE A 1 106 ? -9.382 -6.713 17.567 1.00 84.69 106 PHE A O 1
ATOM 850 N N . ASP A 1 107 ? -8.731 -8.530 16.369 1.00 65.56 107 ASP A N 1
ATOM 851 C CA . ASP A 1 107 ? -8.856 -9.529 17.439 1.00 65.56 107 ASP A CA 1
ATOM 852 C C . ASP A 1 107 ? -7.869 -9.296 18.602 1.00 65.56 107 ASP A C 1
ATOM 854 O O . ASP A 1 107 ? -6.702 -8.897 18.355 1.00 65.56 107 ASP A O 1
#

Secondary structure (DSSP, 8-state):
---BEEEE--TT--EEEEE-BTT-EEEEE-SSTTS-EEEEEE----S-SSS----SEEEEEEETTEEEEEETTTEEEEE----TTTGGGGG---S---TTT---S--

Nearest PDB structures (foldseek):
  2i3t-assembly4_G  TM=6.489E-01  e=3.068E-01  Saccharomyces cerevisiae
  6b7k-assembly4_D  TM=5.158E-01  e=2.079E-01  Bacillus licheniformis DSM 13 = ATCC 14580
  8ffz-assembly1_F  TM=6.304E-01  e=7.470E-01  Saccharomyces cerevisiae S288C
  6vbu-assembly1_7  TM=5.983E-01  e=9.331E-01  Bos taurus
  7d5t-assembly1_B8  TM=3.062E-01  e=2.149E+00  Saccharomyces cerevisiae S288C

Sequence (107 aa):
MAHNGSLIPVKGKDLMVQAWYQGGVSVWDFTDSAHPEEIAYFERGPLSTGTLSVGGSWSAYYYNGYIYSNDIAKGFDVLKITDRRTDPAKRVRLRELNVQTQPDYFD

Mean predicted aligned error: 3.35 Å

Solvent-accessible surface area (backbone atoms only — not comparable to full-atom values): 6338 Å² total; per-residue (Å²): 95,84,57,38,42,27,62,44,65,31,92,98,49,45,32,34,30,36,8,21,23,76,70,13,34,40,29,36,42,40,64,49,73,94,66,62,40,81,78,48,73,49,67,88,70,77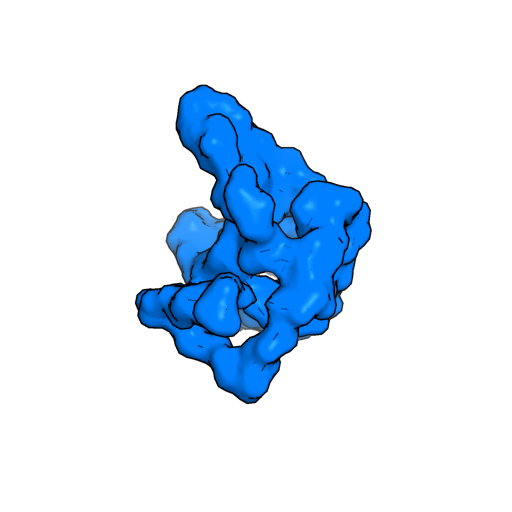,95,52,95,87,55,95,74,91,41,32,20,50,30,24,35,55,54,74,61,30,35,46,30,39,30,74,70,86,44,76,46,82,42,74,79,89,51,80,87,56,54,65,23,57,75,43,77,70,95,73,83,58,66,91,75,57,73,86,74,80,126

Foldseek 3Di:
DWAAKAAQDDPLWGWIWTWDFQQAIWIWTCSVVVDIDTPDGDHDHDPDPPDDDGKYWRYWYDALQWIWTQMPPPGIDTGGDDDPSRVRSNPQHDPDDDRVVHDDRPD